Protein 4OXX (pdb70)

Secondary structure (DSSP, 8-state):
-EEEEEEE-SSSHHHHHHHHHHHHHTTTSEEEEEEGGG--HHHHHHT--SEEEEEEEEETTTEEPTTHHHHHHHHHHH----TT-EEEEEEEE-TTSSSTTHHHHHHHHHHHHTT-EE-S--EEEEGGGT--HHHHHHHHHHHHHHHHT----

Structure (mmCIF, N/CA/C/O backbone):
data_4OXX
#
_entry.id   4OXX
#
_cell.length_a   82.109
_cell.length_b   82.109
_cell.length_c   37.042
_cell.angle_alpha   90.00
_cell.angle_beta   90.00
_cell.angle_gamma   120.00
#
_symmetry.space_group_name_H-M   'P 32 2 1'
#
loop_
_entity.id
_entity.type
_entity.pdbx_description
1 polymer Cindoxin
2 non-polymer 'FLAVIN MONONUCLEOTIDE'
3 water water
#
loop_
_atom_site.group_PDB
_atom_site.id
_atom_site.type_symbol
_atom_site.label_atom_id
_atom_site.label_alt_id
_atom_site.label_comp_id
_atom_site.label_asym_id
_atom_site.label_entity_id
_atom_site.label_seq_id
_atom_site.pdbx_PDB_ins_code
_atom_site.Cartn_x
_atom_site.Cartn_y
_atom_site.Cartn_z
_atom_site.occupancy
_atom_site.B_iso_or_equiv
_atom_site.auth_seq_id
_atom_site.auth_comp_id
_atom_site.auth_asym_id
_atom_site.auth_atom_id
_atom_site.pdbx_PDB_model_num
ATOM 1 N N . MET A 1 1 ? 6.768 -14.691 -1.656 1.00 38.03 1 MET A N 1
ATOM 2 C CA . MET A 1 1 ? 6.650 -16.108 -1.343 1.00 35.31 1 MET A CA 1
ATOM 3 C C . MET A 1 1 ? 5.734 -16.758 -2.382 1.00 30.39 1 MET A C 1
ATOM 4 O O . MET A 1 1 ? 4.728 -16.171 -2.782 1.00 32.38 1 MET A O 1
ATOM 9 N N . ASN A 1 2 ? 6.070 -17.960 -2.844 1.00 25.90 2 ASN A N 1
ATOM 10 C CA . ASN A 1 2 ? 5.064 -18.683 -3.614 1.00 24.31 2 ASN A CA 1
ATOM 11 C C . ASN A 1 2 ? 4.912 -20.110 -3.146 1.00 19.31 2 ASN A C 1
ATOM 12 O O . ASN A 1 2 ? 5.807 -20.671 -2.527 1.00 18.50 2 ASN A O 1
ATOM 17 N N . ALA A 1 3 ? 3.712 -20.622 -3.375 1.00 18.99 3 ALA A N 1
ATOM 18 C CA . ALA A 1 3 ? 3.288 -21.830 -2.728 1.00 18.21 3 ALA A CA 1
ATOM 19 C C . ALA A 1 3 ? 2.883 -22.911 -3.695 1.00 16.11 3 ALA A C 1
ATOM 20 O O . ALA A 1 3 ? 2.313 -22.647 -4.747 1.00 17.33 3 ALA A O 1
ATOM 22 N N . LEU A 1 4 ? 3.160 -24.149 -3.305 1.00 13.72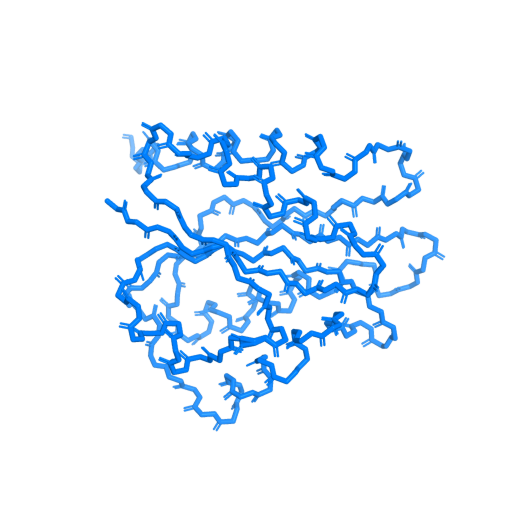 4 LEU A N 1
ATOM 23 C CA . LEU A 1 4 ? 2.562 -25.321 -3.958 1.00 13.05 4 LEU A CA 1
ATOM 24 C C . LEU A 1 4 ? 1.609 -25.951 -2.992 1.00 11.88 4 LEU A C 1
ATOM 25 O O . LEU A 1 4 ? 1.953 -26.124 -1.831 1.00 13.92 4 LEU A O 1
ATOM 30 N N . ILE A 1 5 ? 0.422 -26.309 -3.451 1.00 11.51 5 ILE A N 1
ATOM 31 C CA . ILE A 1 5 ? -0.600 -26.942 -2.611 1.00 11.63 5 ILE A CA 1
ATOM 32 C C . ILE A 1 5 ? -0.814 -28.347 -3.152 1.00 11.54 5 ILE A C 1
ATOM 33 O O . ILE A 1 5 ? -1.241 -28.513 -4.304 1.00 12.65 5 ILE A O 1
ATOM 38 N N . LEU A 1 6 ? -0.409 -29.339 -2.362 1.00 10.34 6 LEU A N 1
ATOM 39 C CA . LEU A 1 6 ? -0.320 -30.723 -2.805 1.00 10.67 6 LEU A CA 1
ATOM 40 C C . LEU A 1 6 ? -1.345 -31.561 -2.070 1.00 10.03 6 LEU A C 1
ATOM 41 O O . LEU A 1 6 ? -1.442 -31.464 -0.860 1.00 11.86 6 LEU A O 1
ATOM 46 N N . TYR A 1 7 ? -2.068 -32.409 -2.791 1.00 9.90 7 TYR A N 1
ATOM 47 C CA . TYR A 1 7 ? -3.113 -33.211 -2.123 1.00 9.85 7 TYR A CA 1
ATOM 48 C C . TYR A 1 7 ? -2.939 -34.709 -2.346 1.00 9.14 7 TYR A C 1
ATOM 49 O O . TYR A 1 7 ? -2.516 -35.180 -3.424 1.00 9.95 7 TYR A O 1
ATOM 58 N N . GLY A 1 8 ? -3.292 -35.445 -1.294 1.00 9.21 8 GLY A N 1
ATOM 59 C CA . GLY A 1 8 ? -3.334 -36.895 -1.352 1.00 9.80 8 GLY A CA 1
ATOM 60 C C . GLY A 1 8 ? -4.739 -37.334 -0.976 1.00 9.45 8 GLY A C 1
ATOM 61 O O . GLY A 1 8 ? -5.198 -37.086 0.142 1.00 10.05 8 GLY A O 1
ATOM 62 N N . THR A 1 9 ? -5.429 -37.969 -1.930 1.00 10.05 9 THR A N 1
ATOM 63 C CA . THR A 1 9 ? -6.838 -38.246 -1.855 1.00 11.26 9 THR A CA 1
ATOM 64 C C . THR A 1 9 ? -7.192 -39.606 -2.367 1.00 9.63 9 THR A C 1
ATOM 65 O O . THR A 1 9 ? -6.513 -40.117 -3.272 1.00 10.91 9 THR A O 1
ATOM 69 N N . GLU A 1 10 ? -8.308 -40.158 -1.893 1.00 9.59 10 GLU A N 1
ATOM 70 C CA . GLU A 1 10 ? -8.966 -41.277 -2.597 1.00 10.28 10 GLU A CA 1
ATOM 71 C C . GLU A 1 10 ? -10.334 -40.887 -3.103 1.00 10.61 10 GLU A C 1
ATOM 72 O O . GLU A 1 10 ? -10.694 -41.259 -4.200 1.00 12.66 10 GLU A O 1
ATOM 78 N N . THR A 1 11 ? -11.122 -40.136 -2.312 1.00 10.61 11 THR A N 1
ATOM 79 C CA . THR A 1 11 ? -12.507 -39.868 -2.696 1.00 12.25 11 THR A CA 1
ATOM 80 C C . THR A 1 11 ? -12.788 -38.393 -2.989 1.00 12.27 11 THR A C 1
ATOM 81 O O . THR A 1 11 ? -13.940 -38.021 -3.191 1.00 15.09 11 THR A O 1
ATOM 85 N N . GLY A 1 12 ? -11.745 -37.576 -3.103 1.00 10.53 12 GLY A N 1
ATOM 86 C CA . GLY A 1 12 ? -11.861 -36.205 -3.605 1.00 10.90 12 GLY A CA 1
ATOM 87 C C . GLY A 1 12 ? -11.863 -35.113 -2.548 1.00 10.86 12 GLY A C 1
ATOM 88 O O . GLY A 1 12 ? -11.724 -33.936 -2.921 1.00 11.23 12 GLY A O 1
ATOM 89 N N . ASN A 1 13 ? -12.011 -35.409 -1.259 1.00 9.84 13 ASN A N 1
ATOM 90 C CA . ASN A 1 13 ? -12.083 -34.341 -0.276 1.00 10.31 13 ASN A CA 1
ATOM 91 C C . ASN A 1 13 ? -10.790 -33.551 -0.255 1.00 9.47 13 ASN A C 1
ATOM 92 O O . ASN A 1 13 ? -10.812 -32.302 -0.203 1.00 10.11 13 ASN A O 1
ATOM 97 N N . ALA A 1 14 ? -9.642 -34.225 -0.240 1.00 9.26 14 ALA A N 1
ATOM 98 C CA . ALA A 1 14 ? -8.377 -33.506 -0.127 1.00 9.92 14 ALA A CA 1
ATOM 99 C C . ALA A 1 14 ? -8.157 -32.618 -1.338 1.00 9.45 14 ALA A C 1
ATOM 100 O O . ALA A 1 14 ? -7.545 -31.547 -1.228 1.00 10.01 14 ALA A O 1
ATOM 102 N N . GLU A 1 15 ? -8.590 -33.067 -2.510 1.00 9.58 15 GLU A N 1
ATOM 103 C CA . GLU A 1 15 ? -8.535 -32.252 -3.716 1.00 10.55 15 GLU A CA 1
ATOM 104 C C . GLU A 1 15 ? -9.320 -30.954 -3.557 1.00 10.35 15 GLU A C 1
ATOM 105 O O . GLU A 1 15 ? -8.835 -29.861 -3.879 1.00 11.24 15 GLU A O 1
ATOM 111 N N . ALA A 1 16 ? -10.570 -31.076 -3.097 1.00 9.97 16 ALA A N 1
ATOM 112 C CA . ALA A 1 16 ? -11.389 -29.886 -2.866 1.00 10.54 16 ALA A CA 1
ATOM 113 C C . ALA A 1 16 ? -10.735 -28.939 -1.885 1.00 10.14 16 ALA A C 1
ATOM 114 O O . ALA A 1 16 ? -10.775 -27.721 -2.040 1.00 11.16 16 ALA A O 1
ATOM 116 N N . CYS A 1 17 ? -10.144 -29.506 -0.828 1.00 9.91 17 CYS A N 1
ATOM 117 C CA . CYS A 1 17 ? -9.441 -28.680 0.166 1.00 9.85 17 CYS A CA 1
ATOM 118 C C . CYS A 1 17 ? -8.277 -27.941 -0.464 1.00 9.85 17 CYS A C 1
ATOM 119 O O . CYS A 1 17 ? -8.061 -26.770 -0.169 1.00 10.18 17 CYS A O 1
ATOM 122 N N . ALA A 1 18 ? -7.490 -28.613 -1.314 1.00 10.40 18 ALA A N 1
ATOM 123 C CA . ALA A 1 18 ? -6.360 -27.951 -1.935 1.00 10.83 18 ALA A CA 1
ATOM 124 C C . ALA A 1 18 ? -6.830 -26.768 -2.773 1.00 11.00 18 ALA A C 1
ATOM 125 O O . ALA A 1 18 ? -6.217 -25.712 -2.744 1.00 11.28 18 ALA A O 1
ATOM 127 N N . THR A 1 19 ? -7.892 -26.959 -3.525 1.00 11.84 19 THR A N 1
ATOM 128 C CA . THR A 1 19 ? -8.420 -25.882 -4.321 1.00 13.73 19 THR A CA 1
ATOM 129 C C . THR A 1 19 ? -8.881 -24.717 -3.471 1.00 12.59 19 THR A C 1
ATOM 130 O O . THR A 1 19 ? -8.571 -23.559 -3.755 1.00 13.43 19 THR A O 1
ATOM 134 N N . THR A 1 20 ? -9.613 -24.993 -2.400 1.00 12.46 20 THR A N 1
ATOM 135 C CA . THR A 1 20 ? -10.082 -23.886 -1.569 1.00 13.37 20 THR A CA 1
ATOM 136 C C . THR A 1 20 ? -8.924 -23.171 -0.873 1.00 12.05 20 THR A C 1
ATOM 137 O O . THR A 1 20 ? -8.914 -21.937 -0.804 1.00 13.94 20 THR A O 1
ATOM 141 N N . ILE A 1 21 ? -7.953 -23.929 -0.366 1.00 10.91 21 ILE A N 1
ATOM 142 C CA . ILE A 1 21 ? -6.789 -23.313 0.237 1.00 11.05 21 ILE A CA 1
ATOM 143 C C . ILE A 1 21 ? -6.112 -22.382 -0.759 1.00 11.59 21 ILE A C 1
ATOM 144 O O . ILE A 1 21 ? -5.708 -21.261 -0.419 1.00 12.05 21 ILE A O 1
ATOM 149 N N . SER A 1 22 ? -5.939 -22.852 -1.983 1.00 11.63 22 SER A N 1
ATOM 150 C CA . SER A 1 22 ? -5.275 -22.062 -3.019 1.00 12.87 22 SER A CA 1
ATOM 151 C C . SER A 1 22 ? -5.973 -20.726 -3.256 1.00 13.35 22 SER A C 1
ATOM 152 O O . SER A 1 22 ? -5.327 -19.685 -3.402 1.00 15.78 22 SER A O 1
ATOM 155 N N . GLN A 1 23 ? -7.308 -20.729 -3.263 1.00 12.00 23 GLN A N 1
ATOM 156 C CA . GLN A 1 23 ? -8.056 -19.498 -3.498 1.00 12.93 23 GLN A CA 1
ATOM 157 C C . GLN A 1 23 ? -7.996 -18.551 -2.326 1.00 12.93 23 GLN A C 1
ATOM 158 O O . GLN A 1 23 ? -7.971 -17.354 -2.525 1.00 15.00 23 GLN A O 1
ATOM 164 N N . VAL A 1 24 ? -7.947 -19.066 -1.104 1.00 12.49 24 VAL A N 1
ATOM 165 C CA . VAL A 1 24 ? -7.812 -18.219 0.072 1.00 14.33 24 VAL A CA 1
ATOM 166 C C . VAL A 1 24 ? -6.419 -17.602 0.129 1.00 14.58 24 VAL A C 1
ATOM 167 O O . VAL A 1 24 ? -6.286 -16.435 0.457 1.00 17.33 24 VAL A O 1
ATOM 171 N N . LEU A 1 25 ? -5.370 -18.361 -0.173 1.00 14.67 25 LEU A N 1
ATOM 172 C CA . LEU A 1 25 ? -4.011 -17.847 -0.076 1.00 15.78 25 LEU A CA 1
ATOM 173 C C . LEU A 1 25 ? -3.637 -16.885 -1.214 1.00 17.68 25 LEU A C 1
ATOM 174 O O . LEU A 1 25 ? -2.698 -16.099 -1.064 1.00 17.63 25 LEU A O 1
ATOM 179 N N . ALA A 1 26 ? -4.330 -16.966 -2.351 1.00 17.20 26 ALA A N 1
ATOM 180 C CA . ALA A 1 26 ? -3.882 -16.316 -3.592 1.00 18.02 26 ALA A CA 1
ATOM 181 C C . ALA A 1 26 ? -3.714 -14.818 -3.552 1.00 21.03 26 ALA A C 1
ATOM 182 O O . ALA A 1 26 ? -2.949 -14.312 -4.347 1.00 24.31 26 ALA A O 1
ATOM 184 N N . ASP A 1 27 ? -4.379 -14.093 -2.661 1.00 22.71 27 ASP A N 1
ATOM 185 C CA . ASP A 1 27 ? -4.165 -12.644 -2.637 1.00 25.84 27 ASP A CA 1
ATOM 186 C C . ASP A 1 27 ? -2.893 -12.276 -1.885 1.00 25.73 27 ASP A C 1
ATOM 187 O O . ASP A 1 27 ? -2.466 -11.146 -1.939 1.00 29.04 27 ASP A O 1
ATOM 192 N N . THR A 1 28 ? -2.291 -13.214 -1.175 1.00 22.25 28 THR A N 1
ATOM 193 C CA . THR A 1 28 ? -1.108 -12.973 -0.361 1.00 22.51 28 THR A CA 1
ATOM 194 C C . THR A 1 28 ? 0.116 -13.672 -0.982 1.00 22.51 28 THR A C 1
ATOM 195 O O . THR A 1 28 ? 1.210 -13.125 -0.986 1.00 25.99 28 THR A O 1
ATOM 199 N N . VAL A 1 29 ? -0.063 -14.887 -1.509 1.00 21.65 29 VAL A N 1
ATOM 200 C CA . VAL A 1 29 ? 1.015 -15.660 -2.109 1.00 23.85 29 VAL A CA 1
ATOM 201 C C . VAL A 1 29 ? 0.519 -16.312 -3.400 1.00 24.38 29 VAL A C 1
ATOM 202 O O . VAL A 1 29 ? -0.633 -16.700 -3.511 1.00 27.40 29 VAL A O 1
ATOM 206 N N . ASP A 1 30 ? 1.370 -16.365 -4.411 1.00 22.31 30 ASP A N 1
ATOM 207 C CA . ASP A 1 30 ? 1.059 -17.053 -5.655 1.00 23.58 30 ASP A CA 1
ATOM 208 C C . ASP A 1 30 ? 1.040 -18.547 -5.387 1.00 21.76 30 ASP A C 1
ATOM 209 O O . ASP A 1 30 ? 1.859 -19.054 -4.656 1.00 25.11 30 ASP A O 1
ATOM 214 N N . THR A 1 31 ? 0.063 -19.234 -5.954 1.00 20.47 31 THR A N 1
ATOM 215 C CA . THR A 1 31 ? -0.205 -20.634 -5.634 1.00 20.32 31 THR A CA 1
ATOM 216 C C . THR A 1 31 ? -0.341 -21.465 -6.898 1.00 19.09 31 THR A C 1
ATOM 217 O O . THR A 1 31 ? -0.848 -20.992 -7.908 1.00 20.87 31 THR A O 1
ATOM 221 N N . LYS A 1 32 ? 0.069 -22.722 -6.813 1.00 18.32 32 LYS A N 1
ATOM 222 C CA . LYS A 1 32 ? -0.267 -23.729 -7.796 1.00 18.08 32 LYS A CA 1
ATOM 223 C C . LYS A 1 32 ? -0.679 -25.017 -7.065 1.00 15.58 32 LYS A C 1
ATOM 224 O O . LYS A 1 32 ? -0.034 -25.394 -6.101 1.00 17.43 32 LYS A O 1
ATOM 230 N N . VAL A 1 33 ? -1.676 -25.707 -7.567 1.00 13.51 33 VAL A N 1
ATOM 231 C CA . VAL A 1 33 ? -2.193 -26.953 -6.977 1.00 13.36 33 VAL A CA 1
ATOM 232 C C . VAL A 1 33 ? -1.751 -28.170 -7.785 1.00 12.80 33 VAL A C 1
ATOM 233 O O . VAL A 1 33 ? -1.790 -28.132 -9.009 1.00 14.15 33 VAL A O 1
ATOM 237 N N . HIS A 1 34 ? -1.337 -29.232 -7.113 1.00 11.76 34 HIS A N 1
ATOM 238 C CA . HIS A 1 34 ? -0.988 -30.494 -7.791 1.00 11.60 34 HIS A CA 1
ATOM 239 C C . HIS A 1 34 ? -1.423 -31.669 -6.949 1.00 10.67 34 HIS A C 1
ATOM 240 O O . HIS A 1 34 ? -1.353 -31.639 -5.735 1.00 11.30 34 HIS A O 1
ATOM 247 N N . ASP A 1 35 ? -1.820 -32.727 -7.635 1.00 10.74 35 ASP A N 1
ATOM 248 C CA . ASP A 1 35 ? -2.094 -34.006 -7.008 1.00 11.08 35 ASP A CA 1
ATOM 249 C C . ASP A 1 35 ? -0.752 -34.681 -6.677 1.00 10.10 35 ASP A C 1
ATOM 250 O O . ASP A 1 35 ? 0.138 -34.751 -7.528 1.00 11.28 35 ASP A O 1
ATOM 255 N N . LEU A 1 36 ? -0.602 -35.195 -5.465 1.00 10.19 36 LEU A N 1
ATOM 256 C CA . LEU A 1 36 ? 0.549 -36.028 -5.102 1.00 10.46 36 LEU A CA 1
ATOM 257 C C . LEU A 1 36 ? 0.676 -37.240 -6.014 1.00 10.92 36 LEU A C 1
ATOM 258 O O . LEU A 1 36 ? 1.787 -37.775 -6.167 1.00 12.87 36 LEU A O 1
ATOM 263 N N . ALA A 1 37 ? -0.415 -37.699 -6.636 1.00 11.08 37 ALA A N 1
ATOM 264 C CA . ALA A 1 37 ? -0.292 -38.802 -7.574 1.00 12.56 37 ALA A CA 1
ATOM 265 C C . ALA A 1 37 ? 0.550 -38.411 -8.813 1.00 12.32 37 ALA A C 1
ATOM 266 O O . ALA A 1 37 ? 0.984 -39.312 -9.555 1.00 14.05 37 ALA A O 1
ATOM 268 N N A ASP A 1 38 ? 0.727 -37.102 -9.024 0.50 11.92 38 ASP A N 1
ATOM 269 N N B ASP A 1 38 ? 0.800 -37.122 -9.022 0.50 12.56 38 ASP A N 1
ATOM 270 C CA A ASP A 1 38 ? 1.495 -36.518 -10.141 0.50 12.95 38 ASP A CA 1
ATOM 271 C CA B ASP A 1 38 ? 1.646 -36.684 -10.143 0.50 13.49 38 ASP A CA 1
ATOM 272 C C A ASP A 1 38 ? 2.541 -35.496 -9.683 0.50 12.98 38 ASP A C 1
ATOM 273 C C B ASP A 1 38 ? 2.999 -36.108 -9.676 0.50 13.28 38 ASP A C 1
ATOM 274 O O A ASP A 1 38 ? 2.764 -34.511 -10.342 0.50 13.35 38 ASP A O 1
ATOM 275 O O B ASP A 1 38 ? 3.991 -36.224 -10.305 0.50 14.14 38 ASP A O 1
ATOM 284 N N . MET A 1 39 ? 3.032 -35.638 -8.482 1.00 13.20 39 MET A N 1
ATOM 285 C CA . MET A 1 39 ? 4.119 -34.829 -7.958 1.00 12.79 39 MET A CA 1
ATOM 286 C C . MET A 1 39 ? 5.106 -35.733 -7.242 1.00 12.08 39 MET A C 1
ATOM 287 O O . MET A 1 39 ? 4.711 -36.765 -6.670 1.00 14.08 39 MET A O 1
ATOM 292 N N . THR A 1 40 ? 6.357 -35.328 -7.271 1.00 11.13 40 THR A N 1
ATOM 293 C CA . THR A 1 40 ? 7.406 -36.027 -6.565 1.00 10.65 40 THR A CA 1
ATOM 294 C C . THR A 1 40 ? 8.198 -35.012 -5.763 1.00 10.48 40 THR A C 1
ATOM 295 O O . THR A 1 40 ? 8.146 -33.805 -6.028 1.00 10.54 40 THR A O 1
ATOM 299 N N . PRO A 1 41 ? 9.011 -35.494 -4.806 1.00 10.84 41 PRO A N 1
ATOM 300 C CA . PRO A 1 41 ? 9.897 -34.543 -4.111 1.00 11.70 41 PRO A CA 1
ATOM 301 C C . PRO A 1 41 ? 10.816 -33.800 -5.078 1.00 11.71 41 PRO A C 1
ATOM 302 O O . PRO A 1 41 ? 11.038 -32.600 -4.898 1.00 12.21 41 PRO A O 1
ATOM 306 N N . ARG A 1 42 ? 11.346 -34.477 -6.094 1.00 11.92 42 ARG A N 1
ATOM 307 C CA . ARG A 1 42 ? 12.230 -33.757 -7.011 1.00 13.05 42 ARG A CA 1
ATOM 308 C C . ARG A 1 42 ? 11.486 -32.667 -7.757 1.00 11.69 42 ARG A C 1
ATOM 309 O O . ARG A 1 42 ? 12.005 -31.563 -7.926 1.00 13.13 42 ARG A O 1
ATOM 317 N N . ALA A 1 43 ? 10.270 -32.965 -8.203 1.00 11.55 43 ALA A N 1
ATOM 318 C CA . ALA A 1 43 ? 9.510 -31.946 -8.937 1.00 12.13 43 ALA A CA 1
ATOM 319 C C . ALA A 1 43 ? 9.089 -30.809 -7.990 1.00 12.18 43 ALA A C 1
ATOM 320 O O . ALA A 1 43 ? 9.053 -29.642 -8.386 1.00 13.58 43 ALA A O 1
ATOM 322 N N . MET A 1 44 ? 8.801 -31.128 -6.735 1.00 12.32 44 MET A N 1
ATOM 323 C CA . MET A 1 44 ? 8.497 -30.108 -5.743 1.00 12.14 44 MET A CA 1
ATOM 324 C C . MET A 1 44 ? 9.661 -29.145 -5.592 1.00 12.27 44 MET A C 1
ATOM 325 O O . MET A 1 44 ? 9.490 -27.917 -5.587 1.00 13.85 44 MET A O 1
ATOM 330 N N . LEU A 1 45 ? 10.859 -29.686 -5.399 1.00 12.66 45 LEU A N 1
ATOM 331 C CA . LEU A 1 45 ? 12.051 -28.863 -5.277 1.00 14.21 45 LEU A CA 1
ATOM 332 C C . LEU A 1 45 ? 12.308 -28.076 -6.564 1.00 15.48 45 LEU A C 1
ATOM 333 O O . LEU A 1 45 ? 12.679 -26.912 -6.518 1.00 16.63 45 LEU A O 1
ATOM 338 N N . ASP A 1 46 ? 12.076 -28.678 -7.719 1.00 15.87 46 ASP A N 1
ATOM 339 C CA . ASP A 1 46 ? 12.327 -28.021 -8.999 1.00 16.85 46 ASP A CA 1
ATOM 340 C C . ASP A 1 46 ? 11.482 -26.800 -9.207 1.00 16.93 46 ASP A C 1
ATOM 341 O O . ASP A 1 46 ? 11.879 -25.912 -9.940 1.00 18.09 46 ASP A O 1
ATOM 346 N N . SER A 1 47 ? 10.304 -26.771 -8.613 1.00 16.37 47 SER A N 1
ATOM 347 C CA . SER A 1 47 ? 9.375 -25.680 -8.804 1.00 17.39 47 SER A CA 1
ATOM 348 C C . SER A 1 47 ? 9.905 -24.395 -8.207 1.00 17.27 47 SER A C 1
ATOM 349 O O . SER A 1 47 ? 9.489 -23.316 -8.596 1.00 19.59 47 SER A O 1
ATOM 352 N N . GLY A 1 48 ? 10.783 -24.514 -7.216 1.00 17.27 48 GLY A N 1
ATOM 353 C CA . GLY A 1 48 ? 11.294 -23.354 -6.524 1.00 17.31 48 GLY A CA 1
ATOM 354 C C . GLY A 1 48 ? 10.314 -22.761 -5.489 1.00 16.54 48 GLY A C 1
ATOM 355 O O . GLY A 1 48 ? 10.663 -21.766 -4.862 1.00 19.24 48 GLY A O 1
ATOM 356 N N . ALA A 1 49 ? 9.113 -23.319 -5.330 1.00 15.71 49 ALA A N 1
ATOM 357 C CA . ALA A 1 49 ? 8.179 -22.806 -4.328 1.00 15.86 49 ALA A CA 1
ATOM 358 C C . ALA A 1 49 ? 8.799 -22.864 -2.953 1.00 16.18 49 ALA A C 1
ATOM 359 O O . ALA A 1 49 ? 9.439 -23.861 -2.604 1.00 17.99 49 ALA A O 1
ATOM 361 N N . ASP A 1 50 ? 8.600 -21.840 -2.126 1.00 15.04 50 ASP A N 1
ATOM 362 C CA . ASP A 1 50 ? 9.200 -21.894 -0.794 1.00 17.49 50 ASP A CA 1
ATOM 363 C C . ASP A 1 50 ? 8.192 -22.121 0.349 1.00 14.22 50 ASP A C 1
ATOM 364 O O . ASP A 1 50 ? 8.599 -22.203 1.513 1.00 15.97 50 ASP A O 1
ATOM 369 N N . LEU A 1 51 ? 6.902 -22.280 0.019 1.00 13.74 51 LEU A N 1
ATOM 370 C CA . LEU A 1 51 ? 5.894 -22.743 0.976 1.00 13.26 51 LEU A CA 1
ATOM 371 C C . LEU A 1 51 ? 5.185 -23.925 0.358 1.00 13.02 51 LEU A C 1
ATOM 372 O O . LEU A 1 51 ? 4.641 -23.797 -0.735 1.00 13.70 51 LEU A O 1
ATOM 377 N N . ILE A 1 52 ? 5.222 -25.073 1.022 1.00 11.44 52 ILE A N 1
ATOM 378 C CA . ILE A 1 52 ? 4.549 -26.264 0.517 1.00 11.23 52 ILE A CA 1
ATOM 379 C C . ILE A 1 52 ? 3.427 -26.623 1.473 1.00 10.49 52 ILE A C 1
ATOM 380 O O . ILE A 1 52 ? 3.653 -26.868 2.672 1.00 11.76 52 ILE A O 1
ATOM 385 N N . VAL A 1 53 ? 2.196 -26.635 0.967 1.00 10.59 53 VAL A N 1
ATOM 386 C CA . VAL A 1 53 ? 1.031 -26.973 1.756 1.00 10.51 53 VAL A CA 1
ATOM 387 C C . VAL A 1 53 ? 0.573 -28.368 1.346 1.00 10.69 53 VAL A C 1
ATOM 388 O O . VAL A 1 53 ? 0.430 -28.626 0.176 1.00 12.95 53 VAL A O 1
ATOM 392 N N . PHE A 1 54 ? 0.373 -29.236 2.328 1.00 10.49 54 PHE A N 1
ATOM 393 C CA . PHE A 1 54 ? -0.135 -30.586 2.089 1.00 10.57 54 PHE A CA 1
ATOM 394 C C . PHE A 1 54 ? -1.542 -30.722 2.606 1.00 10.63 54 PHE A C 1
ATOM 395 O O . PHE A 1 54 ? -1.796 -30.417 3.756 1.00 13.76 54 PHE A O 1
ATOM 403 N N . ALA A 1 55 ? -2.429 -31.268 1.781 1.00 9.50 55 ALA A N 1
ATOM 404 C CA . ALA A 1 55 ? -3.775 -31.677 2.227 1.00 9.54 55 ALA A CA 1
ATOM 405 C C . ALA A 1 55 ? -3.830 -33.177 2.045 1.00 9.08 55 ALA A C 1
ATOM 406 O O . ALA A 1 55 ? -3.822 -33.637 0.913 1.00 10.43 55 ALA A O 1
ATOM 408 N N . THR A 1 56 ? -3.821 -33.907 3.161 1.00 9.50 56 THR A N 1
ATOM 409 C CA . THR A 1 56 ? -3.678 -35.366 3.047 1.00 10.73 56 THR A CA 1
ATOM 410 C C . THR A 1 56 ? -4.700 -36.091 3.887 1.00 9.36 56 THR A C 1
ATOM 411 O O . THR A 1 56 ? -4.771 -35.879 5.114 1.00 10.72 56 THR A O 1
ATOM 415 N N . ALA A 1 57 ? -5.421 -37.021 3.263 1.00 9.51 57 ALA A N 1
ATOM 416 C CA . ALA A 1 57 ? -6.306 -37.929 3.986 1.00 9.36 57 ALA A CA 1
ATOM 417 C C . ALA A 1 57 ? -5.548 -39.147 4.491 1.00 9.10 57 ALA A C 1
ATOM 418 O O . ALA A 1 57 ? -4.438 -39.439 4.048 1.00 10.16 57 ALA A O 1
ATOM 420 N N . THR A 1 58 ? -6.159 -39.834 5.439 1.00 9.77 58 THR A N 1
ATOM 421 C CA . THR A 1 58 ? -5.625 -41.043 6.053 1.00 9.41 58 THR A CA 1
ATOM 422 C C . THR A 1 58 ? -6.492 -42.248 5.672 1.00 9.36 58 THR A C 1
ATOM 423 O O . THR A 1 58 ? -7.730 -42.180 5.763 1.00 10.44 58 THR A O 1
ATOM 427 N N . TYR A 1 59 ? -5.852 -43.371 5.364 1.00 9.59 59 TYR A N 1
ATOM 428 C CA . TYR A 1 59 ? -6.528 -44.647 5.120 1.00 10.83 59 TYR A CA 1
ATOM 429 C C . TYR A 1 59 ? -5.676 -45.761 5.719 1.00 12.60 59 TYR A C 1
ATOM 430 O O . TYR A 1 59 ? -4.509 -45.542 6.091 1.00 14.07 59 TYR A O 1
ATOM 439 N N . GLY A 1 60 ? -6.200 -47.005 5.725 1.00 14.69 60 GLY A N 1
ATOM 440 C CA . GLY A 1 60 ? -5.374 -48.170 6.089 1.00 16.62 60 GLY A CA 1
ATOM 441 C C . GLY A 1 60 ? -4.734 -48.043 7.487 1.00 16.13 60 GLY A C 1
ATOM 442 O O . GLY A 1 60 ? -5.386 -47.576 8.420 1.00 16.70 60 GLY A O 1
ATOM 443 N N . GLU A 1 61 ? -3.469 -48.465 7.628 1.00 17.55 61 GLU A N 1
ATOM 444 C CA . GLU A 1 61 ? -2.759 -48.440 8.899 1.00 18.04 61 GLU A CA 1
ATOM 445 C C . GLU A 1 61 ? -2.172 -47.048 9.137 1.00 16.17 61 GLU A C 1
ATOM 446 O O . GLU A 1 61 ? -0.961 -46.872 9.109 1.00 18.77 61 GLU A O 1
ATOM 452 N N . GLY A 1 62 ? -3.014 -46.012 9.180 1.00 14.21 62 GLY A N 1
ATOM 453 C CA . GLY A 1 62 ? -2.502 -44.659 9.333 1.00 13.95 62 GLY A CA 1
ATOM 454 C C . GLY A 1 62 ? -1.726 -44.166 8.154 1.00 13.50 62 GLY A C 1
ATOM 455 O O . GLY A 1 62 ? -0.907 -43.240 8.299 1.00 15.88 62 GLY A O 1
ATOM 456 N N . GLU A 1 63 ? -2.010 -44.688 6.963 1.00 12.04 63 GLU A N 1
ATOM 457 C CA . GLU A 1 63 ? -1.254 -44.370 5.763 1.00 11.63 63 GLU A CA 1
ATOM 458 C C . GLU A 1 63 ? -1.797 -43.161 5.045 1.00 11.24 63 GLU A C 1
ATOM 459 O O . GLU A 1 63 ? -2.944 -42.770 5.147 1.00 11.09 63 GLU A O 1
ATOM 465 N N . PHE A 1 64 ? -0.921 -42.551 4.245 1.00 11.72 64 PHE A N 1
ATOM 466 C CA . PHE A 1 64 ? -1.315 -41.484 3.335 1.00 11.68 64 PHE A CA 1
ATOM 467 C C . PHE A 1 64 ? -2.233 -41.972 2.238 1.00 11.48 64 PHE A C 1
ATOM 468 O O . PHE A 1 64 ? -1.940 -42.977 1.561 1.00 13.66 64 PHE A O 1
ATOM 476 N N . ALA A 1 65 ? -3.304 -41.227 1.978 1.00 11.19 65 ALA A N 1
ATOM 477 C CA . ALA A 1 65 ? -4.185 -41.478 0.824 1.00 10.68 65 ALA A CA 1
ATOM 478 C C . ALA A 1 65 ? -3.491 -41.249 -0.498 1.00 10.19 65 ALA A C 1
ATOM 479 O O . ALA A 1 65 ? -2.648 -40.317 -0.627 1.00 10.32 65 ALA A O 1
ATOM 481 N N . GLY A 1 66 ? -3.909 -41.969 -1.520 1.00 11.18 66 GLY 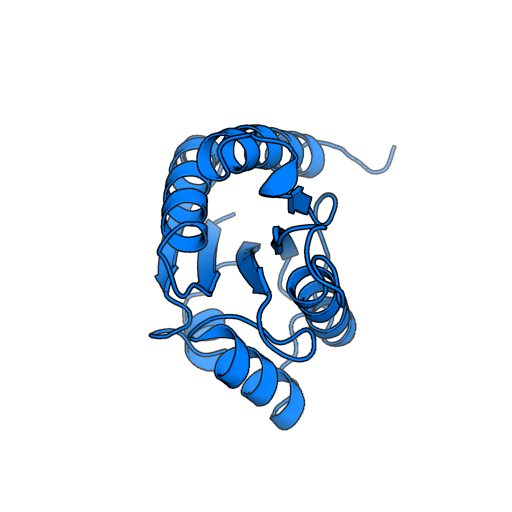A N 1
ATOM 482 C CA . GLY A 1 66 ? -3.599 -41.599 -2.888 1.00 11.71 66 GLY A CA 1
ATOM 483 C C . GLY A 1 66 ? -2.098 -41.516 -3.121 1.00 11.33 66 GLY A C 1
ATOM 484 O O . GLY A 1 66 ? -1.319 -42.410 -2.713 1.00 12.98 66 GLY A O 1
ATOM 485 N N . GLY A 1 67 ? -1.658 -40.464 -3.790 1.00 11.12 67 GLY A N 1
ATOM 486 C CA . GLY A 1 67 ? -0.264 -40.358 -4.117 1.00 11.80 67 GLY A CA 1
ATOM 487 C C . GLY A 1 67 ? 0.620 -40.049 -2.936 1.00 11.26 67 GLY A C 1
ATOM 488 O O . GLY A 1 67 ? 1.859 -40.052 -3.057 1.00 11.83 67 GLY A O 1
ATOM 489 N N . GLY A 1 68 ? 0.047 -39.754 -1.764 1.00 11.55 68 GLY A N 1
ATOM 490 C CA . GLY A 1 68 ? 0.896 -39.402 -0.660 1.00 11.22 68 GLY A CA 1
ATOM 491 C C . GLY A 1 68 ? 1.799 -40.526 -0.221 1.00 9.93 68 GLY A C 1
ATOM 492 O O . GLY A 1 68 ? 2.894 -40.273 0.260 1.00 11.41 68 GLY A O 1
ATOM 493 N N . ALA A 1 69 ? 1.350 -41.769 -0.364 1.00 11.24 69 ALA A N 1
ATOM 494 C CA . ALA A 1 69 ? 2.156 -42.850 0.171 1.00 12.72 69 ALA A CA 1
ATOM 495 C C . ALA A 1 69 ? 3.511 -42.929 -0.553 1.00 11.81 69 ALA A C 1
ATOM 496 O O . ALA A 1 69 ? 4.579 -42.985 0.085 1.00 12.50 69 ALA A O 1
ATOM 498 N N . ALA A 1 70 ? 3.491 -42.905 -1.878 1.00 11.60 70 ALA A N 1
ATOM 499 C CA . ALA A 1 70 ? 4.748 -42.979 -2.641 1.00 12.18 70 ALA A CA 1
ATOM 500 C C . ALA A 1 70 ? 5.559 -41.700 -2.476 1.00 11.12 70 ALA A C 1
ATOM 501 O O . ALA A 1 70 ? 6.789 -41.740 -2.459 1.00 12.28 70 ALA A O 1
ATOM 503 N N . PHE A 1 71 ? 4.905 -40.540 -2.362 1.00 10.65 71 PHE A N 1
ATOM 504 C CA . PHE A 1 71 ? 5.639 -39.286 -2.201 1.00 10.15 71 PHE A CA 1
ATOM 505 C C . PHE A 1 71 ? 6.451 -39.297 -0.914 1.00 10.85 71 PHE A C 1
ATOM 506 O O . PHE A 1 71 ? 7.650 -38.970 -0.903 1.00 11.32 71 PHE A O 1
ATOM 514 N N . PHE A 1 72 ? 5.805 -39.648 0.200 1.00 10.54 72 PHE A N 1
ATOM 515 C CA . PHE A 1 72 ? 6.510 -39.672 1.473 1.00 10.90 72 PHE A CA 1
ATOM 516 C C . PHE A 1 72 ? 7.503 -40.824 1.577 1.00 11.50 72 PHE A C 1
ATOM 517 O O . PHE A 1 72 ? 8.544 -40.664 2.222 1.00 12.11 72 PHE A O 1
ATOM 525 N N . GLU A 1 73 ? 7.236 -41.930 0.875 1.00 11.83 73 GLU A N 1
ATOM 526 C CA . GLU A 1 73 ? 8.266 -42.957 0.828 1.00 13.48 73 GLU A CA 1
ATOM 527 C C . GLU A 1 73 ? 9.515 -42.457 0.080 1.00 12.75 73 GLU A C 1
ATOM 528 O O . GLU A 1 73 ? 10.638 -42.754 0.499 1.00 13.84 73 GLU A O 1
ATOM 534 N N . THR A 1 74 ? 9.350 -41.711 -1.029 1.00 12.00 74 THR A N 1
ATOM 535 C CA . THR A 1 74 ? 10.528 -41.149 -1.681 1.00 12.62 74 THR A CA 1
ATOM 536 C C . THR A 1 74 ? 11.270 -40.204 -0.757 1.00 12.26 74 THR A C 1
ATOM 537 O O . THR A 1 74 ? 12.492 -40.221 -0.731 1.00 13.46 74 THR A O 1
ATOM 541 N N . LEU A 1 75 ? 10.560 -39.380 0.030 1.00 12.15 75 LEU A N 1
ATOM 542 C CA . LEU A 1 75 ? 11.241 -38.550 1.040 1.00 12.65 75 LEU A CA 1
ATOM 543 C C . LEU A 1 75 ? 12.022 -39.405 2.028 1.00 12.75 75 LEU A C 1
ATOM 544 O O . LEU A 1 75 ? 13.142 -39.041 2.380 1.00 13.97 75 LEU A O 1
ATOM 549 N N . ARG A 1 76 ? 11.429 -40.488 2.519 1.00 12.50 76 ARG A N 1
ATOM 550 C CA . ARG A 1 76 ? 12.161 -41.328 3.486 1.00 13.35 76 ARG A CA 1
ATOM 551 C C . ARG A 1 76 ? 13.399 -41.940 2.856 1.00 14.63 76 ARG A C 1
ATOM 552 O O . ARG A 1 76 ? 14.422 -42.102 3.499 1.00 16.60 76 ARG A O 1
ATOM 560 N N . GLU A 1 77 ? 13.286 -42.362 1.615 1.00 15.42 77 GLU A N 1
ATOM 561 C CA . GLU A 1 77 ? 14.380 -43.088 0.937 1.00 17.92 77 GLU A CA 1
ATOM 562 C C . GLU A 1 77 ? 15.513 -42.145 0.587 1.00 17.71 77 GLU A C 1
ATOM 563 O O . GLU A 1 77 ? 16.684 -42.503 0.713 1.00 21.63 77 GLU A O 1
ATOM 569 N N . THR A 1 78 ? 15.168 -40.940 0.131 1.00 15.86 78 THR A N 1
ATOM 570 C CA . THR A 1 78 ? 16.175 -40.030 -0.407 1.00 16.34 78 THR A CA 1
ATOM 571 C C . THR A 1 78 ? 16.611 -38.895 0.524 1.00 16.20 78 THR A C 1
ATOM 572 O O . THR A 1 78 ? 17.719 -38.360 0.382 1.00 17.59 78 THR A O 1
ATOM 576 N N . LYS A 1 79 ? 15.746 -38.529 1.466 1.00 14.60 79 LYS A N 1
ATOM 577 C CA . LYS A 1 79 ? 16.059 -37.536 2.515 1.00 15.55 79 LYS A CA 1
ATOM 578 C C . LYS A 1 79 ? 16.660 -36.252 1.976 1.00 16.03 79 LYS A C 1
ATOM 579 O O . LYS A 1 79 ? 17.744 -35.819 2.406 1.00 17.84 79 LYS A O 1
ATOM 585 N N . PRO A 1 80 ? 15.966 -35.615 1.032 1.00 16.18 80 PRO A N 1
ATOM 586 C CA . PRO A 1 80 ? 16.484 -34.343 0.533 1.00 17.25 80 PRO A CA 1
ATOM 587 C C . PRO A 1 80 ? 16.410 -33.262 1.601 1.00 18.21 80 PRO A C 1
ATOM 588 O O . PRO A 1 80 ? 15.568 -33.324 2.482 1.00 19.07 80 PRO A O 1
ATOM 592 N N . ASP A 1 81 ? 17.290 -32.269 1.502 1.00 21.11 81 ASP A N 1
ATOM 593 C CA . ASP A 1 81 ? 17.304 -31.144 2.414 1.00 21.58 81 ASP A CA 1
ATOM 594 C C . ASP A 1 81 ? 16.129 -30.236 2.146 1.00 19.36 81 ASP A C 1
ATOM 595 O O . ASP A 1 81 ? 16.018 -29.685 1.047 1.00 19.83 81 ASP A O 1
ATOM 600 N N . LEU A 1 82 ? 15.268 -30.047 3.149 1.00 17.57 82 LEU A N 1
ATOM 601 C CA . LEU A 1 82 ? 14.100 -29.165 3.011 1.00 15.30 82 LEU A CA 1
ATOM 602 C C . LEU A 1 82 ? 14.265 -27.897 3.852 1.00 15.06 82 LEU A C 1
ATOM 603 O O . LEU A 1 82 ? 13.284 -27.162 4.073 1.00 15.23 82 LEU A O 1
ATOM 608 N N . SER A 1 83 ? 15.505 -27.602 4.242 1.00 17.06 83 SER A N 1
ATOM 609 C CA . SER A 1 83 ? 15.733 -26.446 5.105 1.00 18.07 83 SER A CA 1
ATOM 610 C C . SER A 1 83 ? 15.453 -25.112 4.420 1.00 17.70 83 SER A C 1
ATOM 611 O O . SER A 1 83 ? 15.245 -24.111 5.105 1.00 19.41 83 SER A O 1
ATOM 614 N N . GLY A 1 84 ? 15.366 -25.101 3.085 1.00 16.88 84 GLY A N 1
ATOM 615 C CA . GLY A 1 84 ? 14.939 -23.898 2.372 1.00 18.89 84 GLY A CA 1
ATOM 616 C C . GLY A 1 84 ? 13.425 -23.676 2.334 1.00 17.60 84 GLY A C 1
ATOM 617 O O . GLY A 1 84 ? 12.987 -22.692 1.707 1.00 19.60 84 GLY A O 1
ATOM 618 N N . LEU A 1 85 ? 12.625 -24.554 2.931 1.00 16.26 85 LEU A N 1
ATOM 619 C CA . LEU A 1 85 ? 11.180 -24.549 2.749 1.00 16.23 85 LEU A CA 1
ATOM 620 C C . LEU A 1 85 ? 10.434 -24.332 4.065 1.00 13.85 85 LEU A C 1
ATOM 621 O O . LEU A 1 85 ? 10.814 -24.819 5.142 1.00 15.20 85 LEU A O 1
ATOM 626 N N . ARG A 1 86 ? 9.301 -23.636 3.960 1.00 13.15 86 ARG A N 1
ATOM 627 C CA . ARG A 1 86 ? 8.266 -23.685 4.980 1.00 12.96 86 ARG A CA 1
ATOM 628 C C . ARG A 1 86 ? 7.197 -24.652 4.518 1.00 11.73 86 ARG A C 1
ATOM 629 O O . ARG A 1 86 ? 7.031 -24.857 3.314 1.00 12.44 86 ARG A O 1
ATOM 637 N N . PHE A 1 87 ? 6.463 -25.247 5.454 1.00 11.51 87 PHE A N 1
ATOM 638 C CA . PHE A 1 87 ? 5.375 -26.155 5.064 1.00 11.08 87 PHE A CA 1
ATOM 639 C C . PHE A 1 87 ? 4.216 -25.988 6.017 1.00 10.17 87 PHE A C 1
ATOM 640 O O . PHE A 1 87 ? 4.366 -25.508 7.133 1.00 11.05 87 PHE A O 1
ATOM 648 N N . ALA A 1 88 ? 3.057 -26.450 5.564 1.00 10.69 88 ALA A N 1
ATOM 649 C CA . ALA A 1 88 ? 1.858 -26.460 6.403 1.00 10.17 88 ALA A CA 1
ATOM 650 C C . ALA A 1 88 ? 1.100 -27.732 6.042 1.00 9.53 88 ALA A C 1
ATOM 651 O O . ALA A 1 88 ? 1.162 -28.185 4.899 1.00 11.04 88 ALA A O 1
ATOM 653 N N . VAL A 1 89 ? 0.375 -28.289 7.001 1.00 9.64 89 VAL A N 1
ATOM 654 C CA . VAL A 1 89 ? -0.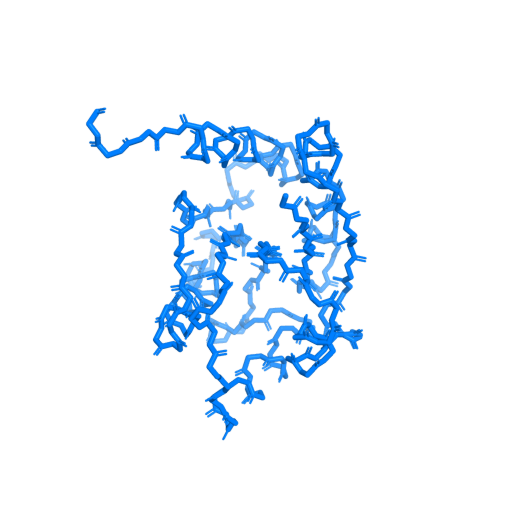317 -29.560 6.814 1.00 9.18 89 VAL A CA 1
ATOM 655 C C . VAL A 1 89 ? -1.776 -29.444 7.233 1.00 9.01 89 VAL A C 1
ATOM 656 O O . VAL A 1 89 ? -2.067 -29.145 8.393 1.00 9.98 89 VAL A O 1
ATOM 660 N N . PHE A 1 90 ? -2.659 -29.750 6.294 1.00 9.20 90 PHE A N 1
ATOM 661 C CA . PHE A 1 90 ? -4.091 -29.873 6.540 1.00 9.42 90 PHE A CA 1
ATOM 662 C C . PHE A 1 90 ? -4.448 -31.360 6.429 1.00 8.71 90 PHE A C 1
ATOM 663 O O . PHE A 1 90 ? -4.494 -31.911 5.325 1.00 9.89 90 PHE A O 1
ATOM 671 N N . GLY A 1 91 ? -4.644 -32.020 7.568 1.00 9.31 91 GLY A N 1
ATOM 672 C CA . GLY A 1 91 ? -4.985 -33.434 7.553 1.00 9.60 91 GLY A CA 1
ATOM 673 C C . GLY A 1 91 ? -6.474 -33.651 7.486 1.00 9.30 91 GLY A C 1
ATOM 674 O O . GLY A 1 91 ? -7.248 -32.914 8.111 1.00 10.32 91 GLY A O 1
ATOM 675 N N . LEU A 1 92 ? -6.865 -34.680 6.757 1.00 9.11 92 LEU A N 1
ATOM 676 C CA . LEU A 1 92 ? -8.228 -35.194 6.736 1.00 8.98 92 LEU A CA 1
ATOM 677 C C . LEU A 1 92 ? -8.274 -36.583 7.315 1.00 9.36 92 LEU A C 1
ATOM 678 O O . LEU A 1 92 ? -7.433 -37.443 7.033 1.00 10.32 92 LEU A O 1
ATOM 683 N N . GLY A 1 93 ? -9.305 -36.833 8.133 1.00 9.61 93 GLY A N 1
ATOM 684 C CA . GLY A 1 93 ? -9.539 -38.152 8.695 1.00 10.15 93 GLY A CA 1
ATOM 685 C C . GLY A 1 93 ? -10.950 -38.209 9.246 1.00 9.52 93 GLY A C 1
ATOM 686 O O . GLY A 1 93 ? -11.838 -37.426 8.890 1.00 9.83 93 GLY A O 1
ATOM 687 N N . ASP A 1 94 ? -11.177 -39.165 10.149 1.00 10.34 94 ASP A N 1
ATOM 688 C CA . ASP A 1 94 ? -12.518 -39.423 10.620 1.00 10.46 94 ASP A CA 1
ATOM 689 C C . ASP A 1 94 ? -12.340 -40.234 11.897 1.00 10.18 94 ASP A C 1
ATOM 690 O O . ASP A 1 94 ? -11.775 -41.334 11.852 1.00 10.60 94 ASP A O 1
ATOM 695 N N . SER A 1 95 ? -12.834 -39.713 13.024 1.00 10.66 95 SER A N 1
ATOM 696 C CA . SER A 1 95 ? -12.678 -40.390 14.315 1.00 11.14 95 SER A CA 1
ATOM 697 C C . SER A 1 95 ? -13.546 -41.646 14.467 1.00 10.83 95 SER A C 1
ATOM 698 O O . SER A 1 95 ? -13.411 -42.348 15.452 1.00 11.66 95 SER A O 1
ATOM 701 N N . TYR A 1 96 ? -14.361 -41.952 13.452 1.00 10.70 96 TYR A N 1
ATOM 702 C CA . TYR A 1 96 ? -14.912 -43.280 13.326 1.00 10.93 96 TYR A CA 1
ATOM 703 C C . TYR A 1 96 ? -13.810 -44.342 13.279 1.00 10.12 96 TYR A C 1
ATOM 704 O O . TYR A 1 96 ? -14.069 -45.486 13.688 1.00 10.97 96 TYR A O 1
ATOM 713 N N . TYR A 1 97 ? -12.660 -43.999 12.717 1.00 10.56 97 TYR A N 1
ATOM 714 C CA . TYR A 1 97 ? -11.549 -44.930 12.505 1.00 10.40 97 TYR A CA 1
ATOM 715 C C . TYR A 1 97 ? -10.468 -44.750 13.554 1.00 10.55 97 TYR A C 1
ATOM 716 O O . TYR A 1 97 ? -10.295 -43.666 14.095 1.00 10.59 97 TYR A O 1
ATOM 725 N N . THR A 1 98 ? -9.726 -45.815 13.777 1.00 10.55 98 THR A N 1
ATOM 726 C CA . THR A 1 98 ? -8.476 -45.724 14.525 1.00 11.34 98 THR A CA 1
ATOM 727 C C . THR A 1 98 ? -7.415 -45.033 13.639 1.00 10.90 98 THR A C 1
ATOM 728 O O . THR A 1 98 ? -7.683 -44.638 12.496 1.00 10.91 98 THR A O 1
ATOM 732 N N . THR A 1 99 ? -6.207 -44.882 14.149 1.00 11.44 99 THR A N 1
ATOM 733 C CA . THR A 1 99 ? -5.152 -44.099 13.510 1.00 11.69 99 THR A CA 1
ATOM 734 C C . THR A 1 99 ? -5.751 -42.766 13.000 1.00 10.30 99 THR A C 1
ATOM 735 O O . THR A 1 99 ? -5.537 -42.355 11.864 1.00 10.20 99 THR A O 1
ATOM 739 N N . PHE A 1 100 ? -6.487 -42.084 13.881 1.00 10.75 100 PHE A N 1
ATOM 740 C CA . PHE A 1 100 ? -7.206 -40.875 13.507 1.00 11.61 100 PHE A CA 1
ATOM 741 C C . PHE A 1 100 ? -6.253 -39.773 13.015 1.00 10.22 100 PHE A C 1
ATOM 742 O O . PHE A 1 100 ? -5.363 -39.332 13.746 1.00 11.52 100 PHE A O 1
ATOM 750 N N . ASN A 1 101 ? -6.425 -39.361 11.765 1.00 9.69 101 ASN A N 1
ATOM 751 C CA . ASN A 1 101 ? -5.666 -38.265 11.209 1.00 10.14 101 ASN A CA 1
ATOM 752 C C . ASN A 1 101 ? -4.147 -38.511 11.252 1.00 9.44 101 ASN A C 1
ATOM 753 O O . ASN A 1 101 ? -3.351 -37.553 11.208 1.00 10.95 101 ASN A O 1
ATOM 758 N N . GLN A 1 102 ? -3.728 -39.783 11.214 1.00 9.29 102 GLN A N 1
ATOM 759 C CA . GLN A 1 102 ? -2.306 -40.060 11.374 1.00 9.91 102 GLN A CA 1
ATOM 76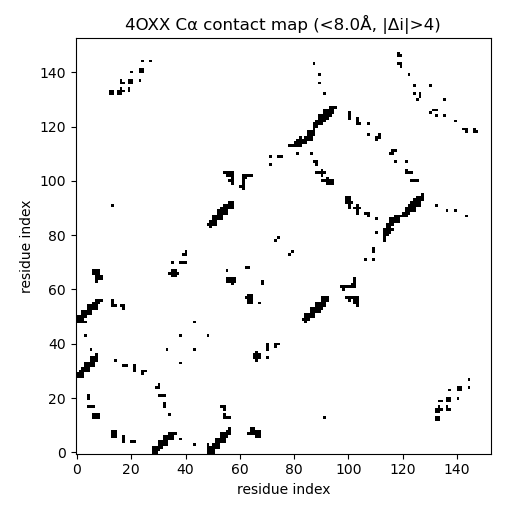0 C C . GLN A 1 102 ? -1.476 -39.586 10.165 1.00 9.92 102 GLN A C 1
ATOM 761 O O . GLN A 1 102 ?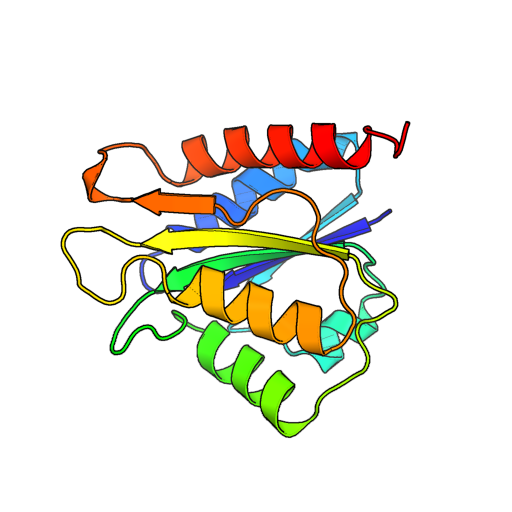 -0.286 -39.281 10.328 1.00 10.79 102 GLN A O 1
ATOM 767 N N . ALA A 1 103 ? -2.055 -39.532 8.966 1.00 10.13 103 ALA A N 1
ATOM 768 C CA . ALA A 1 103 ? -1.270 -39.107 7.814 1.00 10.65 103 ALA A CA 1
ATOM 769 C C . ALA A 1 103 ? -0.745 -37.677 7.992 1.00 9.51 103 ALA A C 1
ATOM 770 O O . ALA A 1 103 ? 0.426 -37.387 7.730 1.00 9.60 103 ALA A O 1
ATOM 772 N N . GLY A 1 104 ? -1.594 -36.739 8.451 1.00 9.77 104 GLY A N 1
ATOM 773 C CA . GLY A 1 104 ? -1.123 -35.390 8.655 1.00 10.16 104 GLY A CA 1
ATOM 774 C C . GLY A 1 104 ? -0.001 -35.339 9.690 1.00 10.46 104 GLY A C 1
ATOM 775 O O . GLY A 1 104 ? 0.999 -34.621 9.499 1.00 10.76 104 GLY A O 1
ATOM 776 N N . ALA A 1 105 ? -0.157 -36.086 10.781 1.00 10.40 105 ALA A N 1
ATOM 777 C CA . ALA A 1 105 ? 0.888 -36.099 11.810 1.00 11.24 105 ALA A CA 1
ATOM 778 C C . ALA A 1 105 ? 2.217 -36.624 11.220 1.00 10.62 105 ALA A C 1
ATOM 779 O O . ALA A 1 105 ? 3.310 -36.096 11.495 1.00 10.76 105 ALA A O 1
ATOM 781 N N . THR A 1 106 ? 2.121 -37.686 10.421 1.00 9.95 106 THR A N 1
ATOM 782 C CA . THR A 1 106 ? 3.317 -38.303 9.835 1.00 10.50 106 THR A CA 1
ATOM 783 C C . THR A 1 106 ? 3.996 -37.323 8.873 1.00 9.50 106 THR A C 1
ATOM 784 O O . THR A 1 106 ? 5.219 -37.216 8.851 1.00 9.85 106 THR A O 1
ATOM 788 N N . ALA A 1 107 ? 3.184 -36.609 8.083 1.00 9.97 107 ALA A N 1
ATOM 789 C CA . ALA A 1 107 ? 3.762 -35.634 7.134 1.00 10.55 107 ALA A CA 1
ATOM 790 C C . ALA A 1 107 ? 4.560 -34.588 7.904 1.00 10.33 107 ALA A C 1
ATOM 791 O O . ALA A 1 107 ? 5.700 -34.274 7.544 1.00 10.59 107 ALA A O 1
ATOM 793 N N . ALA A 1 108 ? 3.983 -34.035 8.978 1.00 10.08 108 ALA A N 1
ATOM 794 C CA . ALA A 1 108 ? 4.690 -32.997 9.725 1.00 10.97 108 ALA A CA 1
ATOM 795 C C . ALA A 1 108 ? 5.982 -33.555 10.310 1.00 10.12 108 ALA A C 1
ATOM 796 O O . ALA A 1 108 ? 7.032 -32.874 10.269 1.00 11.61 108 ALA A O 1
ATOM 798 N N . THR A 1 109 ? 5.957 -34.775 10.852 1.00 10.25 109 THR A N 1
ATOM 799 C CA . THR A 1 109 ? 7.170 -35.385 11.372 1.00 10.30 109 THR A CA 1
ATOM 800 C C . THR A 1 109 ? 8.269 -35.494 10.322 1.00 10.13 109 THR A C 1
ATOM 801 O O . THR A 1 109 ? 9.443 -35.093 10.556 1.00 11.07 109 THR A O 1
ATOM 805 N N . ILE A 1 110 ? 7.926 -36.018 9.156 1.00 9.74 110 ILE A N 1
ATOM 806 C CA . ILE A 1 110 ? 8.948 -36.247 8.158 1.00 9.87 110 ILE A CA 1
ATOM 807 C C . ILE A 1 110 ? 9.477 -34.934 7.610 1.00 10.05 110 ILE A C 1
ATOM 808 O O . ILE A 1 110 ? 10.701 -34.750 7.486 1.00 10.85 110 ILE A O 1
ATOM 813 N N . LEU A 1 111 ? 8.587 -33.999 7.307 1.00 9.91 111 LEU A N 1
ATOM 814 C CA . LEU A 1 111 ? 9.011 -32.730 6.704 1.00 10.38 111 LEU A CA 1
ATOM 815 C C . LEU A 1 111 ? 9.906 -31.944 7.652 1.00 10.56 111 LEU A C 1
ATOM 816 O O . LEU A 1 111 ? 10.938 -31.377 7.224 1.00 11.74 111 LEU A O 1
ATOM 821 N N . ALA A 1 112 ? 9.556 -31.902 8.934 1.00 10.89 112 ALA A N 1
ATOM 822 C CA . ALA A 1 112 ? 10.389 -31.196 9.908 1.00 11.87 112 ALA A CA 1
ATOM 823 C C . ALA A 1 112 ? 11.727 -31.884 10.071 1.00 11.62 112 ALA A C 1
ATOM 824 O O . ALA A 1 112 ? 12.761 -31.210 10.243 1.00 12.70 112 ALA A O 1
ATOM 826 N N . SER A 1 113 ? 11.760 -33.212 10.017 1.00 11.75 113 SER A N 1
ATOM 827 C CA . SER A 1 113 ? 13.016 -33.949 10.217 1.00 12.44 113 SER A CA 1
ATOM 828 C C . SER A 1 113 ? 14.016 -33.658 9.112 1.00 12.98 113 SER A C 1
ATOM 829 O O . SER A 1 113 ? 15.226 -33.803 9.324 1.00 15.41 113 SER A O 1
ATOM 832 N N . LEU A 1 114 ? 13.532 -33.254 7.950 1.00 11.89 114 LEU A N 1
ATOM 833 C CA . LEU A 1 114 ? 14.377 -32.913 6.822 1.00 13.00 114 LEU A CA 1
ATOM 834 C C . LEU A 1 114 ? 14.707 -31.427 6.809 1.00 13.25 114 LEU A C 1
ATOM 835 O O . LEU A 1 114 ? 15.350 -30.949 5.861 1.00 15.40 114 LEU A O 1
ATOM 840 N N . GLY A 1 115 ? 14.318 -30.682 7.853 1.00 13.26 115 GLY A N 1
ATOM 841 C CA . GLY A 1 115 ? 14.708 -29.286 7.944 1.00 14.14 115 GLY A CA 1
ATOM 842 C C . GLY A 1 115 ? 13.605 -28.318 7.559 1.00 13.11 115 GLY A C 1
ATOM 843 O O . GLY A 1 115 ? 13.787 -27.116 7.690 1.00 14.46 115 GLY A O 1
ATOM 844 N N . GLY A 1 116 ? 12.443 -28.793 7.112 1.00 12.73 116 GLY A N 1
ATOM 845 C CA . GLY A 1 116 ? 11.367 -27.882 6.829 1.00 12.81 116 GLY A CA 1
ATOM 846 C C . GLY A 1 116 ? 10.883 -27.172 8.072 1.00 12.27 116 GLY A C 1
ATOM 847 O O . GLY A 1 116 ? 10.894 -27.723 9.165 1.00 13.74 116 GLY A O 1
ATOM 848 N N . THR A 1 117 ? 10.369 -25.946 7.913 1.00 13.04 117 THR A N 1
ATOM 849 C CA . THR A 1 117 ? 9.835 -25.184 9.039 1.00 13.58 117 THR A CA 1
ATOM 850 C C . THR A 1 117 ? 8.328 -25.122 8.939 1.00 12.75 117 THR A C 1
ATOM 851 O O . THR A 1 117 ? 7.793 -24.596 7.955 1.00 12.74 117 THR A O 1
ATOM 855 N N . GLN A 1 118 ? 7.629 -25.655 9.931 1.00 12.82 118 GLN A N 1
ATOM 856 C CA . GLN A 1 118 ? 6.178 -25.647 9.868 1.00 12.20 118 GLN A CA 1
ATOM 857 C C . GLN A 1 118 ? 5.606 -24.284 10.172 1.00 12.35 118 GLN A C 1
ATOM 858 O O . GLN A 1 118 ? 6.071 -23.607 11.091 1.00 14.88 118 GLN A O 1
ATOM 864 N N . VAL A 1 119 ? 4.554 -23.929 9.434 1.00 12.59 119 VAL A N 1
ATOM 865 C CA . VAL A 1 119 ? 3.747 -22.730 9.655 1.00 13.79 119 VAL A CA 1
ATOM 866 C C . VAL A 1 119 ? 2.380 -23.195 10.138 1.00 15.05 119 VAL A C 1
ATOM 867 O O . VAL A 1 119 ? 1.756 -24.045 9.489 1.00 14.50 119 VAL A O 1
ATOM 871 N N . GLY A 1 120 ? 1.896 -22.643 11.255 1.00 16.56 120 GLY A N 1
ATOM 872 C CA . GLY A 1 120 ? 0.601 -23.007 11.756 1.00 17.00 120 GLY A CA 1
ATOM 873 C C . GLY A 1 120 ? 0.589 -24.374 12.359 1.00 15.78 120 GLY A C 1
ATOM 874 O O . GLY A 1 120 ? 1.638 -25.030 12.560 1.00 17.27 120 GLY A O 1
ATOM 875 N N . ASP A 1 121 ? -0.617 -24.816 12.656 1.00 15.20 121 ASP A N 1
ATOM 876 C CA . ASP A 1 121 ? -0.875 -26.104 13.252 1.00 16.19 121 ASP A CA 1
ATOM 877 C C . ASP A 1 121 ? -1.216 -27.121 12.197 1.00 12.91 121 ASP A C 1
ATOM 878 O O . ASP A 1 121 ? -1.739 -26.790 11.124 1.00 13.24 121 ASP A O 1
ATOM 883 N N . THR A 1 122 ? -0.972 -28.384 12.490 1.00 12.63 122 THR A N 1
ATOM 884 C CA . THR A 1 122 ? -1.453 -29.487 11.662 1.00 11.62 122 THR A CA 1
ATOM 885 C C . THR A 1 122 ? -2.953 -29.607 11.856 1.00 11.30 122 THR A C 1
ATOM 886 O O . THR A 1 122 ? -3.390 -29.924 12.956 1.00 13.26 122 THR A O 1
ATOM 890 N N . ALA A 1 123 ? -3.749 -29.340 10.830 1.00 11.03 123 ALA A N 1
ATOM 891 C CA . ALA A 1 123 ? -5.197 -29.485 10.981 1.00 11.70 123 ALA A CA 1
ATOM 892 C C . ALA A 1 123 ? -5.545 -30.967 11.082 1.00 10.49 123 ALA A C 1
ATOM 893 O O . ALA A 1 123 ? -4.872 -31.825 10.477 1.00 10.44 123 ALA A O 1
ATOM 895 N N . ARG A 1 124 ? -6.640 -31.251 11.774 1.00 10.87 124 ARG A N 1
ATOM 896 C CA . ARG A 1 124 ? -7.190 -32.589 11.914 1.00 11.01 124 ARG A CA 1
ATOM 897 C C . ARG A 1 124 ? -8.690 -32.574 11.565 1.00 11.72 124 ARG A C 1
ATOM 898 O O . ARG A 1 124 ? -9.540 -32.737 12.435 1.00 12.78 124 ARG A O 1
ATOM 906 N N . HIS A 1 125 ? -9.019 -32.343 10.293 1.00 10.83 125 HIS A N 1
ATOM 907 C CA . HIS A 1 125 ? -10.418 -32.340 9.935 1.00 10.60 125 HIS A CA 1
ATOM 908 C C . HIS A 1 125 ? -11.019 -33.730 10.207 1.00 9.77 125 HIS A C 1
ATOM 909 O O . HIS A 1 125 ? -10.398 -34.758 9.871 1.00 10.33 125 HIS A O 1
ATOM 916 N N . ASP A 1 126 ? -12.232 -33.755 10.784 1.00 10.77 126 ASP A N 1
ATOM 917 C CA . ASP A 1 126 ? -12.881 -34.997 11.181 1.00 10.83 126 ASP A CA 1
ATOM 918 C C . ASP A 1 126 ? -14.222 -35.095 10.456 1.00 11.28 126 ASP A C 1
ATOM 919 O O . ASP A 1 126 ? -15.122 -34.302 10.691 1.00 12.51 126 ASP A O 1
ATOM 924 N N . THR A 1 127 ? -14.346 -36.062 9.549 1.00 11.38 127 THR A N 1
ATOM 925 C CA . THR A 1 127 ? -15.622 -36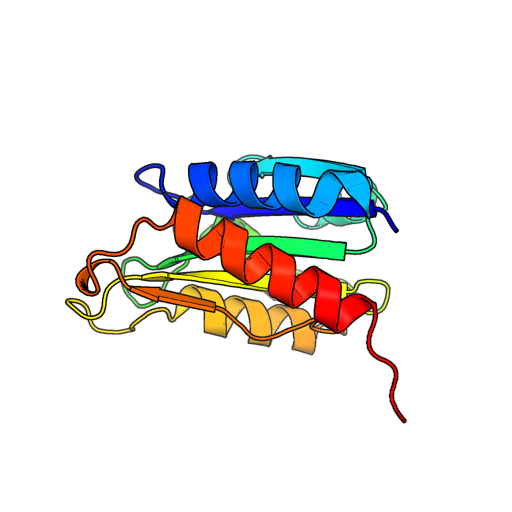.228 8.851 1.00 13.32 127 THR A CA 1
ATOM 926 C C . THR A 1 127 ? -16.773 -36.399 9.829 1.00 14.20 127 THR A C 1
ATOM 927 O O . THR A 1 127 ? -17.885 -35.966 9.540 1.00 16.43 127 THR A O 1
ATOM 931 N N . SER A 1 128 ? -16.535 -37.032 10.982 1.00 14.16 128 SER A N 1
ATOM 932 C CA . SER A 1 128 ? -17.625 -37.292 11.925 1.00 16.42 128 SER A CA 1
ATOM 933 C C . SER A 1 128 ? -18.063 -36.048 12.651 1.00 18.53 128 SER A C 1
ATOM 934 O O . SER A 1 128 ? -19.047 -36.087 13.370 1.00 24.10 128 SER A O 1
ATOM 937 N N . SER A 1 129 ? -17.368 -34.939 12.512 1.00 17.50 129 SER A N 1
ATOM 938 C CA . SER A 1 129 ? -17.827 -33.656 13.023 1.00 19.59 129 SER A CA 1
ATOM 939 C C . SER A 1 129 ? -19.025 -33.141 12.245 1.00 19.49 129 SER A C 1
ATOM 940 O O . SER A 1 129 ? -19.733 -32.251 12.734 1.00 24.29 129 SER A O 1
ATOM 943 N N . GLY A 1 130 ? -19.209 -33.627 11.027 1.00 17.89 130 GLY A N 1
ATOM 944 C CA . GLY A 1 130 ? -20.219 -33.121 10.120 1.00 19.91 130 GLY A CA 1
ATOM 945 C C . GLY A 1 130 ? -19.753 -31.899 9.336 1.00 19.87 130 GLY A C 1
ATOM 946 O O . GLY A 1 130 ? -20.434 -31.446 8.409 1.00 21.54 130 GLY A O 1
ATOM 947 N N . ASP A 1 131 ? -18.572 -31.367 9.640 1.00 19.53 131 ASP A N 1
ATOM 948 C CA . ASP A 1 131 ? -18.176 -30.135 8.938 1.00 19.54 131 ASP A CA 1
ATOM 949 C C . ASP A 1 131 ? -17.639 -30.378 7.562 1.00 15.83 131 ASP A C 1
ATOM 950 O O . ASP A 1 131 ? -16.955 -31.369 7.368 1.00 17.19 131 ASP A O 1
ATOM 955 N N . ASP A 1 132 ? -17.927 -29.525 6.606 1.00 15.70 132 ASP A N 1
ATOM 956 C CA . ASP A 1 132 ? -17.462 -29.766 5.250 1.00 14.35 132 ASP A CA 1
ATOM 957 C C . ASP A 1 132 ? -15.939 -29.606 5.214 1.00 11.38 132 ASP A C 1
ATOM 958 O O . ASP A 1 132 ? -15.411 -28.606 5.687 1.00 12.72 132 ASP A O 1
ATOM 963 N N . PRO A 1 133 ? -15.202 -30.563 4.627 1.00 11.27 133 PRO A N 1
ATOM 964 C CA . PRO A 1 133 ? -13.733 -30.441 4.638 1.00 12.20 133 PRO A CA 1
ATOM 965 C C . PRO A 1 133 ? -13.229 -29.164 3.944 1.00 11.65 133 PRO A C 1
ATOM 966 O O . PRO A 1 133 ? -12.332 -28.505 4.451 1.00 11.39 133 PRO A O 1
ATOM 970 N N . ALA A 1 134 ? -13.763 -28.853 2.779 1.00 12.18 134 ALA A N 1
ATOM 971 C CA . ALA A 1 134 ? -13.265 -27.707 2.044 1.00 13.87 134 ALA A CA 1
ATOM 972 C C . ALA A 1 134 ? -13.531 -26.386 2.790 1.00 13.71 134 ALA A C 1
ATOM 973 O O . ALA A 1 134 ? -12.727 -25.451 2.762 1.00 14.68 134 ALA A O 1
ATOM 975 N N . ALA A 1 135 ? -14.687 -26.272 3.421 1.00 13.77 135 ALA A N 1
ATOM 976 C CA . ALA A 1 135 ? -14.968 -25.091 4.213 1.00 15.16 135 ALA A CA 1
ATOM 977 C C . ALA A 1 135 ? -13.979 -24.981 5.381 1.00 13.75 135 ALA A C 1
ATOM 978 O O . ALA A 1 135 ? -13.473 -23.909 5.692 1.00 14.94 135 ALA A O 1
ATOM 980 N N . THR A 1 136 ? -13.706 -26.105 6.042 1.00 12.32 136 THR A N 1
ATOM 981 C CA . THR A 1 136 ? -12.770 -26.116 7.143 1.00 12.53 136 THR A CA 1
ATOM 982 C C . THR A 1 136 ? -11.369 -25.747 6.647 1.00 10.82 136 THR A C 1
ATOM 983 O O . THR A 1 136 ? -10.642 -24.996 7.298 1.00 12.21 136 THR A O 1
ATOM 987 N N . ALA A 1 137 ? -11.006 -26.242 5.459 1.00 9.86 137 ALA A N 1
ATOM 988 C CA . ALA A 1 137 ? -9.699 -25.915 4.895 1.00 10.41 137 ALA A CA 1
ATOM 989 C C . ALA A 1 137 ? -9.581 -24.409 4.599 1.00 10.77 137 ALA A C 1
ATOM 990 O O . ALA A 1 137 ? -8.512 -23.821 4.762 1.00 11.21 137 ALA A O 1
ATOM 992 N N . ALA A 1 138 ? -10.675 -23.782 4.158 1.00 11.47 138 ALA A N 1
ATOM 993 C CA . ALA A 1 138 ? -10.658 -22.353 3.886 1.00 12.09 138 ALA A CA 1
ATOM 994 C C . ALA A 1 138 ? -10.390 -21.578 5.167 1.00 13.01 138 ALA A C 1
ATOM 995 O O . ALA A 1 138 ? -9.611 -20.608 5.183 1.00 14.11 138 ALA A O 1
ATOM 997 N N . GLU A 1 139 ? -11.054 -21.965 6.251 1.00 13.02 139 GLU A N 1
ATOM 998 C CA . GLU A 1 139 ? -10.824 -21.313 7.535 1.00 14.12 139 GLU A CA 1
ATOM 999 C C . GLU A 1 139 ? -9.383 -21.528 8.025 1.00 13.47 139 GLU A C 1
ATOM 1000 O O . GLU A 1 139 ? -8.743 -20.594 8.532 1.00 14.75 139 GLU A O 1
ATOM 1006 N N . TRP A 1 140 ? -8.863 -22.744 7.856 1.00 12.69 140 TRP A N 1
ATOM 1007 C CA . TRP A 1 140 ? -7.506 -23.044 8.263 1.00 12.44 140 TRP A CA 1
ATOM 1008 C C . TRP A 1 140 ? -6.522 -22.224 7.439 1.00 12.06 140 TRP A C 1
ATOM 1009 O O . TRP A 1 140 ? -5.502 -21.728 7.965 1.00 13.17 140 TRP A O 1
ATOM 1020 N N . ALA A 1 141 ? -6.807 -22.047 6.142 1.00 12.24 141 ALA A N 1
ATOM 1021 C CA . ALA A 1 141 ? -5.900 -21.252 5.320 1.00 12.09 141 ALA A CA 1
ATOM 1022 C C . ALA A 1 141 ? -5.788 -19.821 5.855 1.00 12.92 141 ALA A C 1
ATOM 1023 O O . ALA A 1 141 ? -4.701 -19.217 5.796 1.00 1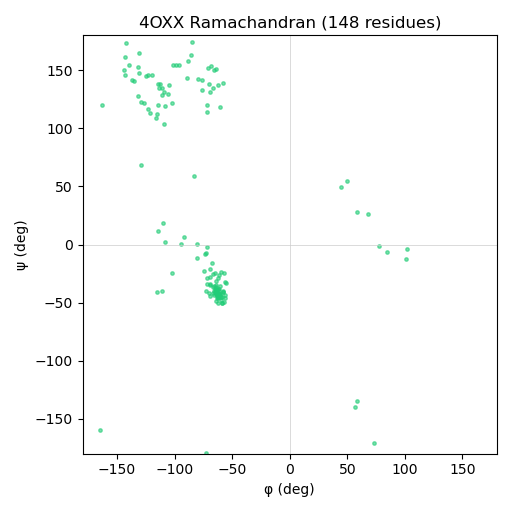4.31 141 ALA A O 1
ATOM 1025 N N . ARG A 1 142 ? -6.881 -19.257 6.393 1.00 14.30 142 ARG A N 1
ATOM 1026 C CA . ARG A 1 142 ? -6.759 -17.941 7.012 1.00 15.91 142 ARG A CA 1
ATOM 1027 C C . ARG A 1 142 ? -5.877 -17.960 8.247 1.00 15.50 142 ARG A C 1
ATOM 1028 O O . ARG A 1 142 ? -5.142 -17.000 8.486 1.00 16.83 142 ARG A O 1
ATOM 1036 N N . GLU A 1 143 ? -5.924 -19.044 9.023 1.00 15.25 143 GLU A N 1
ATOM 1037 C CA . GLU A 1 143 ? -4.999 -19.183 10.154 1.00 16.02 143 GLU A CA 1
ATOM 1038 C C . GLU A 1 143 ? -3.547 -19.210 9.667 1.00 14.96 143 GLU A C 1
ATOM 1039 O O . GLU A 1 143 ? -2.652 -18.655 10.325 1.00 15.47 143 GLU A O 1
ATOM 1045 N N . ILE A 1 144 ? -3.284 -19.857 8.538 1.00 14.94 144 ILE A N 1
ATOM 1046 C CA . ILE A 1 144 ? -1.927 -19.900 8.021 1.00 14.38 144 ILE A CA 1
ATOM 1047 C C . ILE A 1 144 ? -1.478 -18.496 7.617 1.00 14.40 144 ILE A C 1
ATOM 1048 O O . ILE A 1 144 ? -0.351 -18.097 7.906 1.00 16.16 144 ILE A O 1
ATOM 1053 N N . LEU A 1 145 ? -2.359 -17.742 6.949 1.00 15.41 145 LEU A N 1
ATOM 1054 C CA . LEU A 1 145 ? -2.048 -16.352 6.614 1.00 17.35 145 LEU A CA 1
ATOM 1055 C C . LEU A 1 145 ? -1.701 -15.558 7.876 1.00 17.83 145 LEU A C 1
ATOM 1056 O O . LEU A 1 145 ? -0.748 -14.785 7.895 1.00 18.74 145 LEU A O 1
ATOM 1061 N N . THR A 1 146 ? -2.453 -15.738 8.953 1.00 17.34 146 THR A N 1
ATOM 1062 C CA . THR A 1 146 ? -2.207 -15.006 10.191 1.00 17.62 146 THR A CA 1
ATOM 1063 C C . THR A 1 146 ? -0.837 -15.394 10.763 1.00 17.77 146 THR A C 1
ATOM 1064 O O . THR A 1 146 ? -0.059 -14.545 11.206 1.00 19.20 146 THR A O 1
ATOM 1068 N N . ALA A 1 147 ? -0.516 -16.690 10.730 1.00 16.87 147 ALA A N 1
ATOM 1069 C CA . ALA A 1 147 ? 0.766 -17.158 11.227 1.00 16.85 147 ALA A CA 1
ATOM 1070 C C . ALA A 1 147 ? 1.937 -16.569 10.455 1.00 17.50 147 ALA A C 1
ATOM 1071 O O . ALA A 1 147 ? 2.951 -16.145 11.047 1.00 19.66 147 ALA A O 1
ATOM 1073 N N . LEU A 1 148 ? 1.803 -16.512 9.134 1.00 17.09 148 LEU A N 1
ATOM 1074 C CA . LEU A 1 148 ? 2.836 -15.917 8.299 1.00 18.54 148 LEU A CA 1
ATOM 1075 C C . LEU A 1 148 ? 3.089 -14.449 8.605 1.00 19.90 148 LEU A C 1
ATOM 1076 O O . LEU A 1 148 ? 4.195 -13.967 8.382 1.00 19.74 148 LEU A O 1
ATOM 1081 N N . ALA A 1 149 ? 2.073 -13.763 9.137 1.00 20.33 149 ALA A N 1
ATOM 1082 C CA . ALA A 1 149 ? 2.135 -12.325 9.428 1.00 22.82 149 ALA A CA 1
ATOM 1083 C C . ALA A 1 149 ? 2.541 -12.034 10.885 1.00 27.57 149 ALA A C 1
ATOM 1084 O O . ALA A 1 149 ? 2.638 -10.880 11.298 1.00 27.40 149 ALA A O 1
ATOM 1086 N N . THR A 1 150 ? 2.783 -13.093 11.656 1.00 24.38 150 THR A N 1
ATOM 1087 C CA . THR A 1 150 ? 3.037 -12.986 13.093 1.00 25.21 150 THR A CA 1
ATOM 1088 C C . THR A 1 150 ? 4.538 -13.116 13.415 1.00 25.13 150 THR A C 1
ATOM 1089 O O . THR A 1 150 ? 5.165 -14.144 13.102 1.00 25.82 150 THR A O 1
ATOM 1093 N N . PRO A 1 151 ? 5.122 -12.090 14.060 1.00 24.66 151 PRO A N 1
ATOM 1094 C CA . PRO A 1 151 ? 6.550 -12.140 14.394 1.00 25.10 151 PRO A CA 1
ATOM 1095 C C . PRO A 1 151 ? 6.835 -12.862 15.707 1.00 25.22 151 PRO A C 1
ATOM 1096 O O . PRO A 1 151 ? 5.904 -13.238 16.443 1.00 26.21 151 PRO A O 1
ATOM 1100 N N . ALA A 1 152 ? 8.119 -13.037 16.001 1.00 25.17 152 ALA A N 1
ATOM 1101 C CA . ALA A 1 152 ? 8.565 -13.651 17.265 1.00 26.82 152 ALA A CA 1
ATOM 1102 C C . ALA A 1 152 ? 8.157 -12.838 18.492 1.00 27.73 152 ALA A C 1
ATOM 1103 O O . ALA A 1 152 ? 7.716 -13.406 19.504 1.00 32.55 152 ALA A O 1
ATOM 1105 N N . VAL A 1 153 ? 8.341 -11.519 18.437 1.00 27.79 153 VAL A N 1
ATOM 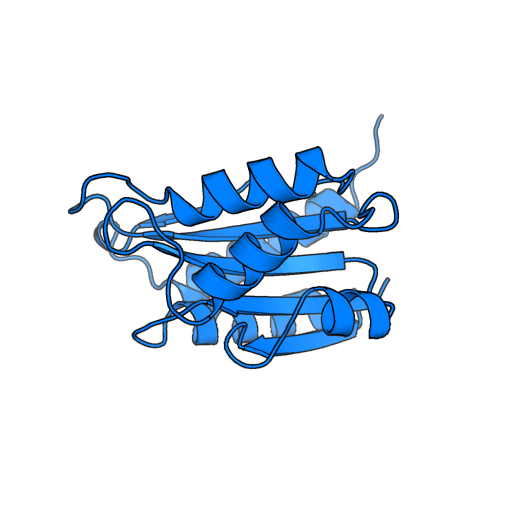1106 C CA . VAL A 1 153 ? 7.912 -10.688 19.550 1.00 29.61 153 VAL A CA 1
ATOM 1107 C C . VAL A 1 153 ? 6.959 -9.627 19.016 1.00 31.96 153 VAL A C 1
ATOM 1108 O O . VAL A 1 153 ? 7.283 -8.963 18.037 1.00 34.77 153 VAL A O 1
#

Sequence (153 aa):
MNALILYGTETGNAEACATTISQVLADTVDTKVHDLADDMTPRAMLDSGADLIVFATATYGEGEFAGGGAAFFETLRETKPDLSGLRFAVFGLGDSYYTTFNQAGATAATILASLGGTQVGDTARHDTSSGDDPAATAAEWAREILTALATPAV

CATH classification: 3.40.50.360

B-factor: mean 17.93, std 8.62, range [8.71, 51.69]

Nearest PDB structures (foldseek):
  4oxx-assembly1_A  TM=1.007E+00  e=1.562E-32  Citrobacter braakii
  2m6s-assembly1_A  TM=8.804E-01  e=1.508E-09  Escherichia coli BL21(DE3)
  1f4p-assembly1_A  TM=8.314E-01  e=4.941E-10  Nitratidesulfovibrio vulgaris
  1j8q-assembly1_A  TM=8.233E-01  e=8.631E-10  Nitratidesulfovibrio vulgaris
  1c7f-assembly1_A  TM=7.845E-01  e=1.252E-09  Nitratidesulfovibrio vulgaris

InterPro domains:
  IPR001094 Flavodoxin-like [PR00369] (4-17)
  IPR001094 Flavodoxin-like [PR00369] (53-64)
  IPR001094 Flavodoxin-like [PR00369] (84-94)
  IPR001094 Flavodoxin-like [PR00369] (108-127)
  IPR008254 Flavodoxin/nitric oxide synthase [PF00258] (5-140)
  IPR008254 Flavodoxin/nitric oxide synthase [PS50902] (3-145)
  IPR029039 Flavoprotein-like superfamily [G3DSA:3.40.50.360] (1-153)
  IPR029039 Flavoprotein-like superfamily [SSF52218] (1-149)

Foldseek 3Di:
DAEEEEEADDPCQLVLQSVLLCVLCPVPHHYDYDYLLVDAPVNVVVVVGAEYEYEFEADDPRATHHNPRVRVVNCVVPLAASLSHEYEAEFEAAVVDPNQSSHLVVVVVSNVVSNYHYADDHHRHHVVVVDRSNVVSNVVSVSSVVRVVDDPD

Radius of gyration: 14.08 Å; Cα contacts (8 Å, |Δi|>4): 331; chains: 1; bounding box: 38×38×30 Å

Solvent-accessible surface area: 7581 Å² total; per-residue (Å²): 105,60,2,4,0,0,26,0,26,108,111,25,61,0,80,44,0,0,66,37,0,4,124,34,1,48,152,96,5,109,32,141,54,63,32,5,69,113,18,70,5,204,45,2,68,128,58,54,2,54,0,1,0,0,0,0,12,22,93,73,158,6,80,7,1,32,12,0,34,71,5,0,70,53,0,96,119,87,135,27,106,2,73,64,21,110,4,0,0,0,0,7,13,27,63,176,143,123,45,76,4,70,0,0,55,37,0,15,96,19,4,54,87,26,33,10,80,64,13,34,107,34,14,162,8,29,72,70,66,68,85,83,22,18,54,34,0,27,120,11,0,145,102,1,21,90,35,55,86,88,96,113,175

Organism: Citrobacter braakii (NCBI:txid57706)

GO terms:
  GO:0010181 FMN binding (F, IDA)